Protein AF-A0A7V9DSR6-F1 (afdb_monomer_lite)

Secondary structure (DSSP, 8-state):
-----S--EEEE--HHHHHHHS-GGGGGGHHHHHHHHHHH-HHHH-SEEEE-SSTTS-EEEE--

Radius of gyration: 13.12 Å; chains: 1; bounding box: 32×16×34 Å

Sequence (64 aa):
RDLPFDLTVHVSVGAAALARRTPQDEHWTLPAFGRYVDEVDPAGIADVVIRTDDQQHPALLSRL

Structure (mmCIF, N/CA/C/O backbone):
data_AF-A0A7V9DSR6-F1
#
_entry.id   AF-A0A7V9DSR6-F1
#
loop_
_atom_site.group_PDB
_atom_site.id
_atom_site.type_symbol
_atom_site.label_atom_id
_atom_site.label_alt_id
_atom_site.label_comp_id
_atom_site.label_asym_id
_atom_site.label_entity_id
_atom_site.label_seq_id
_atom_site.pdbx_PDB_ins_code
_atom_site.Cartn_x
_atom_site.Cartn_y
_atom_site.Cartn_z
_atom_site.occupancy
_atom_site.B_iso_or_equiv
_atom_site.auth_seq_id
_atom_site.auth_comp_id
_atom_site.auth_asym_id
_atom_site.auth_atom_id
_atom_site.pdbx_PDB_model_num
ATOM 1 N N . ARG A 1 1 ? 3.133 3.841 -18.885 1.00 48.97 1 ARG A N 1
ATOM 2 C CA . ARG A 1 1 ? 3.970 4.945 -19.422 1.00 48.97 1 ARG A CA 1
ATOM 3 C C . ARG A 1 1 ? 4.718 5.473 -18.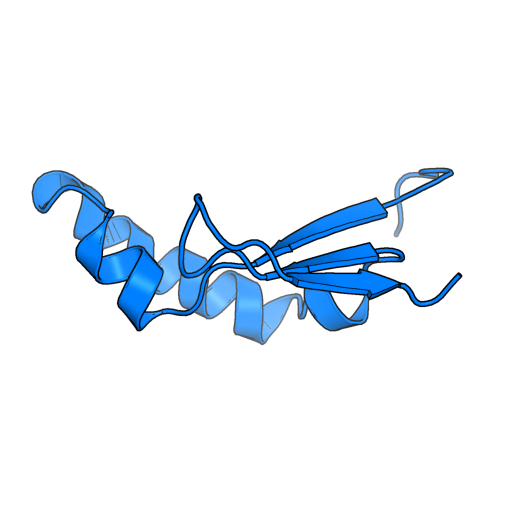218 1.00 48.97 1 ARG A C 1
ATOM 5 O O . ARG A 1 1 ? 4.143 6.246 -17.463 1.00 48.97 1 ARG A O 1
ATOM 12 N N . ASP A 1 2 ? 5.903 4.929 -17.989 1.00 63.78 2 ASP A N 1
ATOM 13 C CA . ASP A 1 2 ? 6.624 5.089 -16.732 1.00 63.78 2 ASP A CA 1
ATOM 14 C C . ASP A 1 2 ? 7.343 6.435 -16.673 1.00 63.78 2 ASP A C 1
ATOM 16 O O . ASP A 1 2 ? 7.848 6.939 -17.679 1.00 63.78 2 ASP A O 1
ATOM 20 N N . LEU A 1 3 ? 7.339 7.034 -15.485 1.00 62.75 3 LEU A N 1
ATOM 21 C CA . LEU A 1 3 ? 8.288 8.081 -15.125 1.00 62.75 3 LEU A CA 1
ATOM 22 C C . LEU A 1 3 ? 9.660 7.398 -14.984 1.00 62.75 3 LEU A C 1
ATOM 24 O O . LEU A 1 3 ? 9.719 6.343 -14.350 1.00 62.75 3 LEU A O 1
ATOM 28 N N . PRO A 1 4 ? 10.744 7.934 -15.574 1.00 76.50 4 PRO A N 1
ATOM 29 C CA . PRO A 1 4 ? 12.061 7.317 -15.482 1.00 76.50 4 PRO A CA 1
ATOM 30 C C . PRO A 1 4 ? 12.602 7.502 -14.062 1.00 76.50 4 PRO A C 1
ATOM 32 O O . PRO A 1 4 ? 13.230 8.511 -13.750 1.00 76.50 4 PRO A O 1
ATOM 35 N N . PHE A 1 5 ? 12.297 6.549 -13.189 1.00 83.81 5 PHE A N 1
ATOM 36 C CA . PHE A 1 5 ? 12.916 6.430 -11.880 1.00 83.81 5 PHE A CA 1
ATOM 37 C C . PHE A 1 5 ? 14.065 5.434 -11.982 1.00 83.81 5 PHE A C 1
ATOM 39 O O . PHE A 1 5 ? 13.876 4.327 -12.477 1.00 83.81 5 PHE A O 1
ATOM 46 N N . ASP A 1 6 ? 15.241 5.819 -11.490 1.00 91.19 6 ASP A N 1
ATOM 47 C CA . ASP A 1 6 ? 16.404 4.925 -11.429 1.00 91.19 6 ASP A CA 1
ATOM 48 C C . ASP A 1 6 ? 16.242 3.820 -10.364 1.00 91.19 6 ASP A C 1
ATOM 50 O O . ASP A 1 6 ? 16.976 2.835 -10.375 1.00 91.19 6 ASP A O 1
ATOM 54 N N . LEU A 1 7 ? 15.300 3.998 -9.426 1.00 91.69 7 LEU A N 1
ATOM 55 C CA . LEU A 1 7 ? 14.957 3.047 -8.370 1.00 91.69 7 LEU A CA 1
ATOM 56 C C . LEU A 1 7 ? 13.519 3.272 -7.887 1.00 91.69 7 LEU A C 1
ATOM 58 O O . LEU A 1 7 ? 13.115 4.405 -7.608 1.00 91.69 7 LEU A O 1
ATOM 62 N N . THR A 1 8 ? 12.781 2.186 -7.687 1.00 93.19 8 THR A N 1
ATOM 63 C CA . THR A 1 8 ? 11.434 2.183 -7.113 1.00 93.19 8 THR A CA 1
ATOM 64 C C . THR A 1 8 ? 11.370 1.343 -5.837 1.00 93.19 8 THR A C 1
ATOM 66 O O . THR A 1 8 ? 11.861 0.216 -5.767 1.00 93.19 8 THR A O 1
ATOM 69 N N . VAL A 1 9 ? 10.746 1.904 -4.798 1.00 95.38 9 VAL A N 1
ATOM 70 C CA . VAL A 1 9 ? 10.564 1.234 -3.505 1.00 95.38 9 VAL A CA 1
ATOM 71 C C . VAL A 1 9 ? 9.085 1.213 -3.158 1.00 95.38 9 VAL A C 1
ATOM 73 O O . VAL A 1 9 ? 8.453 2.265 -3.048 1.00 95.38 9 VAL A O 1
ATOM 76 N N . HIS A 1 10 ? 8.543 0.020 -2.930 1.00 96.00 10 HIS A N 1
ATOM 77 C CA . HIS A 1 10 ? 7.192 -0.153 -2.417 1.00 96.00 10 HIS A CA 1
ATOM 78 C C . HIS A 1 10 ? 7.215 -0.605 -0.953 1.00 96.00 10 HIS A C 1
ATOM 80 O O . HIS A 1 10 ? 7.695 -1.690 -0.620 1.00 96.00 10 HIS A O 1
ATOM 86 N N . VAL A 1 11 ? 6.654 0.218 -0.066 1.00 96.00 11 VAL A N 1
ATOM 87 C CA . VAL A 1 11 ? 6.415 -0.164 1.330 1.00 96.00 11 VAL A CA 1
ATOM 88 C C . VAL A 1 11 ? 5.020 -0.764 1.433 1.00 96.00 11 VAL A C 1
ATOM 90 O O . VAL A 1 11 ? 4.012 -0.069 1.330 1.00 96.00 11 VAL A O 1
ATOM 93 N N . SER A 1 12 ? 4.977 -2.070 1.639 1.00 96.56 12 SER A N 1
ATOM 94 C CA . SER A 1 12 ? 3.751 -2.848 1.740 1.00 96.56 12 SER A CA 1
ATOM 95 C C . SER A 1 12 ? 3.337 -3.061 3.194 1.00 96.56 12 SER A C 1
ATOM 97 O O . SER A 1 12 ? 4.148 -3.372 4.072 1.00 96.56 12 SER A O 1
ATOM 99 N N . VAL A 1 13 ? 2.037 -2.933 3.435 1.00 96.44 13 VAL A N 1
ATOM 100 C CA . VAL A 1 13 ? 1.385 -3.249 4.705 1.00 96.44 13 VAL A CA 1
ATOM 101 C C . VAL A 1 13 ? 0.188 -4.135 4.387 1.00 96.44 13 VAL A C 1
ATOM 103 O O . VAL A 1 13 ? -0.662 -3.775 3.576 1.00 96.44 13 VAL A O 1
ATOM 106 N N . GLY A 1 14 ? 0.115 -5.303 5.010 1.00 95.56 14 GLY A N 1
ATOM 107 C CA . GLY A 1 14 ? -0.983 -6.243 4.855 1.00 95.56 14 GLY A CA 1
ATOM 108 C C . GLY A 1 14 ? -2.297 -5.663 5.373 1.00 95.56 14 GLY A C 1
ATOM 109 O O . GLY A 1 14 ? -2.319 -4.915 6.351 1.00 95.56 14 GLY A O 1
ATOM 110 N N . ALA A 1 15 ? -3.412 -6.058 4.754 1.00 95.88 15 ALA A N 1
ATOM 111 C CA . ALA A 1 15 ? -4.738 -5.495 5.025 1.00 95.88 15 ALA A CA 1
ATOM 112 C C . ALA A 1 15 ? -5.109 -5.479 6.519 1.00 95.88 15 ALA A C 1
ATOM 114 O O . ALA A 1 15 ? -5.617 -4.484 7.030 1.00 95.88 15 ALA A O 1
ATOM 115 N N . ALA A 1 16 ? -4.794 -6.552 7.250 1.00 96.50 16 ALA A N 1
ATOM 116 C CA . ALA A 1 16 ? -5.070 -6.631 8.681 1.00 96.50 16 ALA A CA 1
ATOM 117 C C . ALA A 1 16 ? -4.198 -5.670 9.513 1.00 96.50 16 ALA A C 1
ATOM 119 O O . ALA A 1 16 ? -4.673 -5.099 10.493 1.00 96.50 16 ALA A O 1
ATOM 120 N N . ALA A 1 17 ? -2.926 -5.486 9.143 1.00 96.50 17 ALA A N 1
ATOM 121 C CA . ALA A 1 17 ? -2.034 -4.540 9.811 1.00 96.50 17 ALA A CA 1
ATOM 122 C C . ALA A 1 17 ? -2.418 -3.088 9.498 1.00 96.50 17 ALA A C 1
ATOM 124 O O . ALA A 1 17 ? -2.354 -2.238 10.383 1.00 96.50 17 ALA A O 1
ATOM 125 N N . LE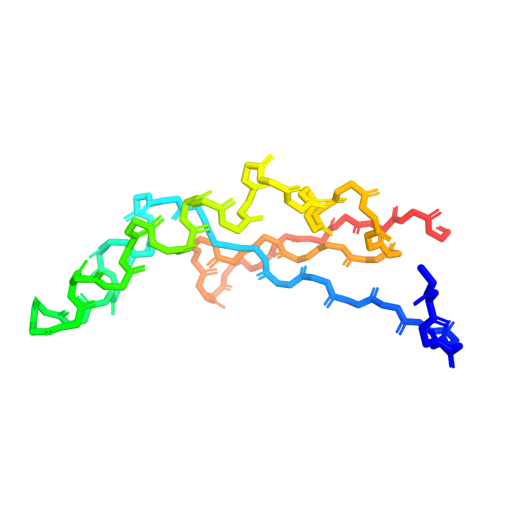U A 1 18 ? -2.870 -2.825 8.270 1.00 96.00 18 LEU A N 1
ATOM 126 C C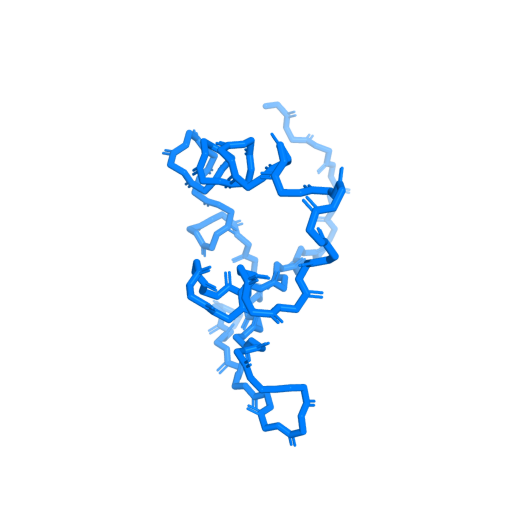A . LEU A 1 18 ? -3.388 -1.528 7.857 1.00 96.00 18 LEU A CA 1
ATOM 127 C C . LEU A 1 18 ? -4.654 -1.178 8.651 1.00 96.00 18 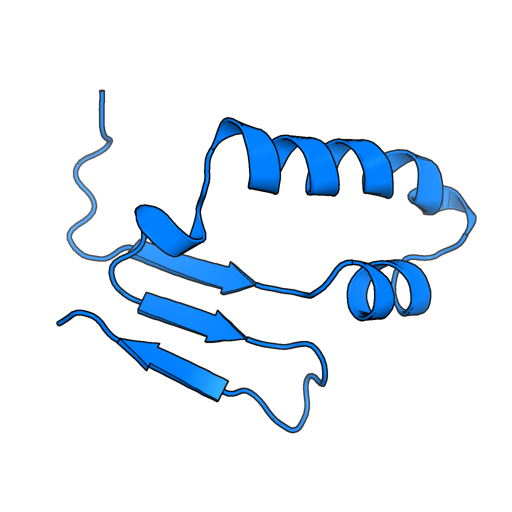LEU A C 1
ATOM 129 O O . LEU A 1 18 ? -4.666 -0.177 9.355 1.00 96.00 18 LEU A O 1
ATOM 133 N N . ALA A 1 19 ? -5.654 -2.064 8.669 1.00 96.88 19 ALA A N 1
ATOM 134 C CA . ALA A 1 19 ? -6.910 -1.847 9.391 1.00 96.88 19 ALA A CA 1
ATOM 135 C C . ALA A 1 19 ? -6.722 -1.598 10.899 1.00 96.88 19 ALA A C 1
ATOM 137 O O . ALA A 1 19 ? -7.415 -0.763 11.474 1.00 96.88 19 ALA A O 1
ATOM 138 N N . ARG A 1 20 ? -5.771 -2.291 11.546 1.00 96.12 20 ARG A N 1
ATOM 139 C CA . ARG A 1 20 ? -5.457 -2.078 12.972 1.00 96.12 20 ARG A CA 1
ATOM 140 C C . ARG A 1 20 ? -4.799 -0.728 13.262 1.00 96.12 20 ARG A C 1
ATOM 142 O O . ARG A 1 20 ? -4.863 -0.280 14.402 1.00 96.12 20 ARG A O 1
ATOM 149 N N . ARG A 1 21 ? -4.119 -0.125 12.282 1.00 93.25 21 ARG A N 1
ATOM 150 C CA . ARG A 1 21 ? -3.349 1.119 12.458 1.00 93.25 21 ARG A CA 1
ATOM 151 C C . ARG A 1 21 ? -4.038 2.357 11.895 1.00 93.25 21 ARG A C 1
ATOM 153 O O . ARG A 1 21 ? -3.650 3.458 12.264 1.00 93.25 21 ARG A O 1
ATOM 160 N N . THR A 1 22 ? -5.037 2.194 11.035 1.00 95.94 22 THR A N 1
ATOM 161 C CA . THR A 1 22 ? -5.836 3.306 10.517 1.00 95.94 22 THR A CA 1
ATOM 162 C C . THR A 1 22 ? -6.861 3.753 11.571 1.00 95.94 22 THR A C 1
ATOM 164 O O . THR A 1 22 ? -7.617 2.904 12.061 1.00 95.94 22 THR A O 1
ATOM 167 N N . PRO A 1 23 ? -6.915 5.051 11.930 1.00 97.75 23 PRO A N 1
ATOM 168 C CA . PRO A 1 23 ? -7.981 5.615 12.758 1.00 97.75 23 PRO A CA 1
ATOM 169 C C . PRO A 1 23 ? -9.371 5.288 12.202 1.00 97.75 23 PRO A C 1
ATOM 171 O O . PRO A 1 23 ? -9.560 5.219 10.990 1.00 97.75 23 PRO A O 1
ATOM 174 N N . GLN A 1 24 ? -10.358 5.069 13.073 1.00 97.44 24 GLN A N 1
ATOM 175 C CA . GLN A 1 24 ? -11.688 4.604 12.654 1.00 97.44 24 GLN A CA 1
ATOM 176 C C . GLN A 1 24 ? -12.379 5.564 11.669 1.00 97.44 24 GLN A C 1
ATOM 178 O O . GLN A 1 24 ? -13.040 5.121 10.731 1.00 97.44 24 GLN A O 1
ATOM 183 N N . ASP A 1 25 ? -12.214 6.869 11.861 1.00 98.12 25 ASP A N 1
ATOM 184 C CA . ASP A 1 25 ? -12.717 7.928 10.984 1.00 98.12 25 ASP A CA 1
ATOM 185 C C . ASP A 1 25 ? -12.041 7.953 9.603 1.00 98.12 25 ASP A C 1
ATOM 187 O O . ASP A 1 25 ? -12.597 8.512 8.660 1.00 98.12 25 ASP A O 1
ATOM 191 N N . GLU A 1 26 ? -10.906 7.271 9.441 1.00 98.25 26 GLU A N 1
ATOM 192 C CA . GLU A 1 26 ? -10.196 7.091 8.173 1.00 98.25 26 GLU A CA 1
ATOM 193 C C . GLU A 1 26 ? -10.433 5.712 7.527 1.00 98.25 26 GLU A C 1
ATOM 195 O O . GLU A 1 26 ? -9.942 5.456 6.426 1.00 98.25 26 GLU A O 1
ATOM 200 N N . HIS A 1 27 ? -11.210 4.804 8.138 1.00 98.06 27 HIS A N 1
ATOM 201 C CA . HIS A 1 27 ? -11.431 3.441 7.604 1.00 98.06 27 HIS A CA 1
ATOM 202 C C . HIS A 1 27 ? -12.075 3.414 6.215 1.00 98.06 27 HIS A C 1
ATOM 204 O O . HIS A 1 27 ? -11.908 2.441 5.478 1.00 98.06 27 HIS A O 1
ATOM 210 N N . TRP A 1 28 ? -12.749 4.493 5.815 1.00 97.50 28 TRP A N 1
ATOM 211 C CA . TRP A 1 28 ? -13.275 4.662 4.458 1.00 97.50 28 TRP A CA 1
ATOM 212 C C . TRP A 1 28 ? -12.185 4.581 3.372 1.00 97.50 28 TRP A C 1
ATOM 214 O O . TRP A 1 28 ? -12.501 4.312 2.214 1.00 97.50 28 TRP A O 1
ATOM 224 N N . THR A 1 29 ? -10.910 4.772 3.731 1.00 97.62 29 THR A N 1
ATOM 225 C CA . THR A 1 29 ? -9.756 4.662 2.824 1.00 97.62 29 THR A CA 1
ATOM 226 C C . THR A 1 29 ? -9.321 3.218 2.560 1.00 97.62 29 THR A C 1
ATOM 228 O O . THR A 1 29 ? -8.736 2.941 1.512 1.00 97.62 29 THR A O 1
ATOM 231 N N . LEU A 1 30 ? -9.625 2.271 3.457 1.00 97.94 30 LEU A N 1
ATOM 232 C CA . LEU A 1 30 ? -9.154 0.880 3.363 1.00 97.94 30 LEU A CA 1
ATOM 233 C C . LEU A 1 30 ? -9.545 0.189 2.043 1.00 97.94 30 LEU A C 1
ATOM 235 O O . LEU A 1 30 ? -8.682 -0.461 1.447 1.00 97.94 30 LEU A O 1
ATOM 239 N N . PRO A 1 31 ? -10.775 0.359 1.508 1.00 97.81 31 PRO A N 1
ATOM 240 C CA . PRO A 1 31 ? -11.124 -0.186 0.198 1.00 97.81 31 PRO A CA 1
ATOM 241 C C . PRO A 1 31 ? -10.298 0.405 -0.953 1.00 97.81 31 PRO A C 1
ATOM 243 O O . PRO A 1 31 ? -10.047 -0.288 -1.935 1.00 97.81 31 PRO A O 1
ATOM 246 N N . ALA A 1 32 ? -9.869 1.668 -0.855 1.00 97.44 32 ALA A N 1
ATOM 247 C CA . ALA A 1 32 ? -9.021 2.287 -1.872 1.00 97.44 32 ALA A CA 1
ATOM 248 C C . ALA A 1 32 ? -7.605 1.690 -1.860 1.00 97.44 32 ALA A C 1
ATOM 250 O O . ALA A 1 32 ? -7.056 1.425 -2.926 1.00 97.44 32 ALA A O 1
ATOM 251 N N . PHE A 1 33 ? -7.049 1.400 -0.677 1.00 96.50 33 PHE A N 1
ATOM 252 C CA . PHE A 1 33 ? -5.775 0.682 -0.557 1.00 96.50 33 PHE A CA 1
ATOM 253 C C . PHE A 1 33 ? -5.855 -0.745 -1.106 1.00 96.50 33 PHE A C 1
ATOM 255 O O . PHE A 1 33 ? -4.955 -1.157 -1.832 1.00 96.50 33 PHE A O 1
ATOM 262 N N . GLY A 1 34 ? -6.933 -1.479 -0.803 1.00 96.75 34 GLY A N 1
ATOM 263 C CA . GLY A 1 34 ? -7.158 -2.817 -1.362 1.00 96.75 34 GLY A CA 1
ATOM 264 C C . GLY A 1 34 ? -7.205 -2.790 -2.889 1.00 96.75 34 GLY A C 1
ATOM 265 O O . GLY A 1 34 ? -6.440 -3.487 -3.544 1.00 96.75 34 GLY A O 1
ATOM 266 N N . ARG A 1 35 ? -8.007 -1.878 -3.453 1.00 97.38 35 ARG A N 1
ATOM 267 C CA . ARG A 1 35 ? -8.103 -1.689 -4.904 1.00 97.38 35 ARG A CA 1
ATOM 268 C C . ARG A 1 35 ? -6.760 -1.333 -5.542 1.00 97.38 35 ARG A C 1
ATOM 270 O O . ARG A 1 35 ? -6.436 -1.867 -6.589 1.00 97.38 35 ARG A O 1
ATOM 277 N N . TYR A 1 36 ? -5.971 -0.463 -4.913 1.00 95.94 36 TYR A N 1
ATOM 278 C CA . TYR A 1 36 ? -4.634 -0.120 -5.403 1.00 95.94 36 TYR A CA 1
ATOM 279 C C . TYR A 1 36 ? -3.717 -1.346 -5.490 1.00 95.94 36 TYR A C 1
ATOM 281 O O . TYR A 1 36 ? -3.031 -1.516 -6.494 1.00 95.94 36 TYR A O 1
ATOM 289 N N . VAL A 1 37 ? -3.721 -2.211 -4.472 1.00 96.00 37 VAL A N 1
ATOM 290 C CA . VAL A 1 37 ? -2.933 -3.452 -4.495 1.00 96.00 37 VAL A CA 1
ATOM 291 C C . VAL A 1 37 ? -3.396 -4.367 -5.628 1.00 96.00 37 VAL A C 1
ATOM 293 O O . VAL A 1 37 ? -2.555 -4.861 -6.373 1.00 96.00 37 VAL A O 1
ATOM 296 N N . ASP A 1 38 ? -4.708 -4.541 -5.786 1.00 96.44 38 ASP A N 1
ATOM 297 C CA . ASP A 1 38 ? -5.286 -5.453 -6.777 1.00 96.44 38 ASP A CA 1
ATOM 298 C C . ASP A 1 38 ? -5.120 -4.955 -8.223 1.00 96.44 38 ASP A C 1
ATOM 300 O O . ASP A 1 38 ? -4.862 -5.745 -9.129 1.00 96.44 38 ASP A O 1
ATOM 304 N N . GLU A 1 39 ? -5.277 -3.651 -8.459 1.00 97.81 39 GLU A N 1
ATOM 305 C CA . GLU A 1 39 ? -5.266 -3.069 -9.806 1.00 97.81 39 GLU A CA 1
ATOM 306 C C . GLU A 1 39 ? -3.862 -2.706 -10.297 1.00 97.81 39 GLU A C 1
ATOM 308 O O . GLU A 1 39 ? -3.619 -2.721 -11.504 1.00 97.81 39 GLU A O 1
ATOM 313 N N . VAL A 1 40 ? -2.945 -2.347 -9.392 1.00 96.31 40 VAL A N 1
ATOM 314 C CA . VAL A 1 40 ? -1.605 -1.858 -9.761 1.00 96.31 40 VAL A CA 1
ATOM 315 C C . VAL A 1 40 ? -0.519 -2.910 -9.544 1.00 96.31 40 VAL A C 1
ATOM 317 O O . VAL A 1 40 ? 0.510 -2.837 -10.209 1.00 96.31 40 VAL A O 1
ATOM 320 N N . ASP A 1 41 ? -0.726 -3.870 -8.636 1.00 95.50 41 ASP A N 1
ATOM 321 C CA . ASP A 1 41 ? 0.305 -4.808 -8.167 1.00 95.50 41 ASP A CA 1
ATOM 322 C C . ASP A 1 41 ? 1.659 -4.111 -7.898 1.00 95.50 41 ASP A C 1
ATOM 324 O O . ASP A 1 41 ? 2.679 -4.390 -8.538 1.00 95.50 41 ASP A O 1
ATOM 328 N N . PRO A 1 42 ? 1.702 -3.159 -6.946 1.00 95.00 42 PRO A N 1
ATOM 329 C CA . PRO A 1 42 ? 2.897 -2.356 -6.698 1.00 95.00 42 PRO A CA 1
ATOM 330 C C . PRO A 1 42 ? 4.098 -3.189 -6.222 1.00 95.00 42 PRO A C 1
ATOM 332 O O . PRO A 1 42 ? 5.244 -2.794 -6.426 1.00 95.00 42 PRO A O 1
ATOM 335 N N . ALA A 1 43 ? 3.857 -4.352 -5.607 1.00 94.81 43 ALA A N 1
ATOM 336 C CA . ALA A 1 43 ? 4.911 -5.287 -5.221 1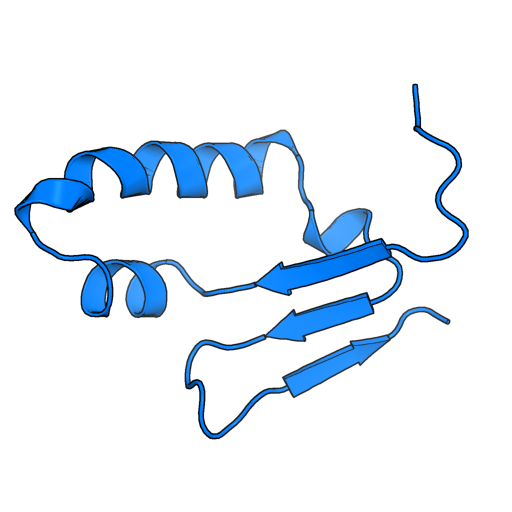.00 94.81 43 ALA A CA 1
ATOM 337 C C . ALA A 1 43 ? 5.477 -6.063 -6.426 1.00 94.81 43 ALA A C 1
ATOM 339 O O . ALA A 1 43 ? 6.648 -6.451 -6.418 1.00 94.81 43 ALA A O 1
ATOM 340 N N . GLY A 1 44 ? 4.664 -6.291 -7.460 1.00 93.88 44 GLY A N 1
ATOM 341 C CA . GLY A 1 44 ? 5.092 -6.878 -8.723 1.00 93.88 44 GLY A CA 1
ATOM 342 C C . GLY A 1 44 ? 6.021 -5.966 -9.519 1.00 93.88 44 GLY A C 1
ATOM 343 O O . GLY A 1 44 ? 7.000 -6.460 -10.080 1.00 93.88 44 GLY A O 1
ATOM 344 N N . ILE A 1 45 ? 5.757 -4.656 -9.521 1.00 92.81 45 ILE A N 1
ATOM 345 C CA . ILE A 1 45 ? 6.466 -3.684 -10.372 1.00 92.81 45 ILE A CA 1
ATOM 346 C C . ILE A 1 45 ? 7.642 -2.956 -9.702 1.00 92.81 45 ILE A C 1
ATOM 348 O O . ILE A 1 45 ? 8.438 -2.355 -10.414 1.00 92.81 45 ILE A O 1
ATOM 352 N N . ALA A 1 46 ? 7.768 -2.984 -8.371 1.00 93.94 46 ALA A N 1
ATOM 353 C CA . ALA A 1 46 ? 8.867 -2.312 -7.675 1.00 93.94 46 ALA A CA 1
ATOM 354 C C . ALA A 1 46 ? 10.187 -3.107 -7.722 1.00 93.94 46 ALA A C 1
ATOM 356 O O . ALA A 1 46 ? 10.190 -4.340 -7.644 1.00 93.94 46 ALA A O 1
ATOM 357 N N . ASP A 1 47 ? 11.315 -2.392 -7.752 1.00 94.12 47 ASP A N 1
ATOM 358 C CA . ASP A 1 47 ? 12.663 -2.976 -7.643 1.00 94.12 47 ASP A CA 1
ATOM 359 C C . ASP A 1 47 ? 12.912 -3.546 -6.239 1.00 94.12 47 ASP A C 1
ATOM 361 O O . ASP A 1 47 ? 13.547 -4.592 -6.062 1.00 94.12 47 ASP A O 1
ATOM 365 N N . VAL A 1 48 ? 12.379 -2.850 -5.229 1.00 96.38 48 VAL A N 1
ATOM 366 C CA . VAL A 1 48 ? 12.496 -3.202 -3.815 1.00 96.38 48 VAL A CA 1
ATOM 367 C C . VAL A 1 48 ? 11.132 -3.153 -3.137 1.00 96.38 48 VAL A C 1
ATOM 369 O O . VAL A 1 48 ? 10.402 -2.165 -3.231 1.00 96.38 48 VAL A O 1
ATOM 372 N N . VAL A 1 49 ? 10.815 -4.199 -2.375 1.00 97.12 49 VAL A N 1
ATOM 373 C CA . VAL A 1 49 ? 9.614 -4.280 -1.543 1.00 97.12 49 VAL A CA 1
ATOM 374 C C . VAL A 1 49 ? 10.008 -4.409 -0.079 1.00 97.12 49 VAL A C 1
ATOM 376 O O . VAL A 1 49 ? 10.790 -5.279 0.303 1.00 97.12 49 VAL A O 1
ATOM 379 N N . ILE A 1 50 ? 9.419 -3.566 0.763 1.00 97.44 50 ILE A N 1
ATOM 380 C CA . ILE A 1 50 ? 9.564 -3.633 2.217 1.00 97.44 50 ILE A CA 1
ATOM 381 C C . ILE A 1 50 ? 8.212 -4.045 2.796 1.00 97.44 50 ILE A C 1
ATOM 383 O O . ILE A 1 50 ? 7.210 -3.362 2.593 1.00 97.44 50 ILE A O 1
ATOM 387 N N . ARG A 1 51 ? 8.151 -5.183 3.488 1.00 96.56 51 ARG A N 1
ATOM 388 C CA . ARG A 1 51 ? 6.976 -5.608 4.260 1.00 96.56 51 ARG A CA 1
ATOM 389 C C . ARG A 1 51 ? 7.068 -4.985 5.649 1.00 96.56 51 ARG A C 1
ATOM 391 O O . ARG A 1 51 ? 8.041 -5.233 6.358 1.00 96.56 51 ARG A O 1
ATOM 398 N N . THR A 1 52 ? 6.040 -4.246 6.054 1.00 96.56 52 THR A N 1
ATOM 399 C CA . THR A 1 52 ? 6.037 -3.498 7.323 1.00 96.56 52 THR A CA 1
ATOM 400 C C . THR A 1 52 ? 4.740 -3.721 8.103 1.00 96.56 52 THR A C 1
ATOM 402 O O . THR A 1 52 ? 4.098 -2.777 8.567 1.00 96.56 52 THR A O 1
ATOM 405 N N . ASP A 1 53 ? 4.312 -4.978 8.257 1.00 95.75 53 ASP A N 1
ATOM 406 C CA . ASP A 1 53 ? 3.142 -5.321 9.088 1.00 95.75 53 ASP A CA 1
ATOM 407 C C . ASP A 1 53 ? 3.375 -4.945 10.558 1.00 95.75 53 ASP A C 1
ATOM 409 O O . ASP A 1 53 ? 2.462 -4.461 11.228 1.00 95.75 53 ASP A O 1
ATOM 413 N N . ASP A 1 54 ? 4.623 -5.038 11.013 1.00 93.50 54 ASP A N 1
ATOM 414 C CA . ASP A 1 54 ? 5.148 -4.447 12.241 1.00 93.50 54 ASP A CA 1
ATOM 415 C C . ASP A 1 54 ? 6.252 -3.439 11.873 1.00 93.50 54 ASP A C 1
ATOM 417 O O . ASP A 1 54 ? 7.178 -3.770 11.136 1.00 93.50 54 ASP A O 1
ATOM 421 N N . GLN A 1 55 ? 6.146 -2.199 12.365 1.00 88.69 55 GLN A N 1
ATOM 422 C CA . GLN A 1 55 ? 7.131 -1.145 12.086 1.00 88.69 55 GLN A CA 1
ATOM 423 C C . GLN A 1 55 ? 8.488 -1.421 12.741 1.00 88.69 55 GLN A C 1
ATOM 425 O O . GLN A 1 55 ? 9.501 -0.920 12.261 1.00 88.69 55 GLN A O 1
ATOM 430 N N . GLN A 1 56 ? 8.522 -2.214 13.817 1.00 93.94 56 GLN A N 1
ATOM 431 C CA . GLN A 1 56 ? 9.767 -2.571 14.498 1.00 93.94 56 GLN A CA 1
ATOM 432 C C . GLN A 1 56 ? 10.488 -3.753 13.839 1.00 93.94 56 GLN A C 1
ATOM 434 O O . GLN A 1 56 ? 11.673 -3.955 14.090 1.00 93.94 56 GLN A O 1
ATOM 439 N N . HIS A 1 57 ? 9.801 -4.507 12.976 1.00 94.38 57 HIS A N 1
ATOM 440 C CA . HIS A 1 57 ? 10.323 -5.727 12.359 1.00 94.38 57 HIS A CA 1
ATOM 441 C C . HIS A 1 57 ? 10.082 -5.734 10.838 1.00 94.38 57 HIS A C 1
ATOM 443 O O . HIS A 1 57 ? 9.293 -6.543 10.340 1.00 94.38 57 HIS A O 1
ATOM 449 N N . PRO A 1 58 ? 10.732 -4.832 10.078 1.00 95.19 58 PRO A N 1
ATOM 450 C CA . PRO A 1 58 ? 10.591 -4.803 8.629 1.00 95.19 58 PRO A CA 1
ATOM 451 C C . PRO A 1 58 ? 1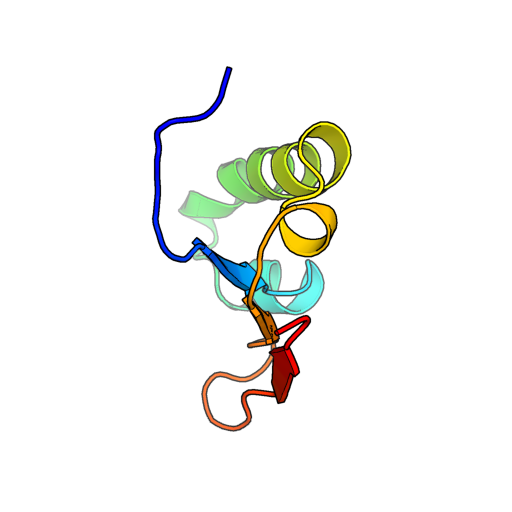1.270 -6.014 7.976 1.00 95.19 58 PRO A C 1
ATOM 453 O O . PRO A 1 58 ? 12.334 -6.459 8.411 1.00 95.19 58 PRO A O 1
ATOM 456 N N . ALA A 1 59 ? 10.689 -6.505 6.881 1.00 96.25 59 ALA A N 1
ATOM 457 C CA . ALA A 1 59 ? 11.306 -7.518 6.026 1.00 96.25 59 ALA A CA 1
ATOM 458 C C . ALA A 1 59 ? 11.542 -6.968 4.615 1.00 96.25 59 ALA A C 1
ATOM 460 O O . ALA A 1 59 ? 10.673 -6.311 4.041 1.00 96.25 59 ALA A O 1
ATOM 461 N N . LEU A 1 60 ? 12.721 -7.250 4.060 1.00 95.38 60 LEU A N 1
ATOM 462 C CA . LEU A 1 60 ? 13.166 -6.766 2.755 1.00 95.38 60 LEU A CA 1
ATOM 463 C C . LEU A 1 60 ? 13.068 -7.872 1.699 1.00 95.38 60 LEU A C 1
ATOM 465 O O . LEU A 1 60 ? 13.547 -8.984 1.916 1.00 95.38 60 LEU A O 1
ATOM 469 N N . LEU A 1 61 ? 12.520 -7.532 0.534 1.00 91.62 61 LEU A N 1
ATOM 470 C CA . LEU A 1 61 ? 12.609 -8.307 -0.698 1.00 91.62 61 LEU A CA 1
ATOM 471 C C . LEU A 1 61 ? 13.205 -7.409 -1.790 1.00 91.62 61 LEU A C 1
ATOM 473 O O . LEU A 1 61 ? 12.634 -6.372 -2.116 1.00 91.62 61 LEU A O 1
ATOM 477 N N . SER A 1 62 ? 14.351 -7.804 -2.342 1.00 88.00 62 SER A N 1
ATOM 478 C CA . SER A 1 62 ? 15.035 -7.088 -3.426 1.00 88.00 62 SER A CA 1
ATOM 479 C C . SER A 1 62 ? 15.051 -7.945 -4.682 1.00 88.00 62 SER A C 1
ATOM 481 O O . SER A 1 62 ? 15.283 -9.153 -4.590 1.00 88.00 62 SER A O 1
ATOM 483 N N . ARG A 1 63 ? 14.809 -7.321 -5.839 1.00 75.75 63 ARG A N 1
ATOM 484 C CA . ARG A 1 63 ? 14.914 -7.956 -7.161 1.00 75.75 63 ARG A CA 1
ATOM 485 C C . ARG A 1 63 ? 16.149 -7.495 -7.957 1.00 75.75 63 ARG A C 1
ATOM 487 O O . ARG A 1 63 ? 16.361 -7.993 -9.059 1.00 75.75 63 ARG A O 1
ATOM 494 N N . LEU A 1 64 ? 16.934 -6.577 -7.382 1.00 71.38 64 LEU A N 1
ATOM 495 C CA . LEU A 1 64 ? 18.264 -6.166 -7.850 1.00 71.38 64 LEU A CA 1
ATOM 496 C C . LEU A 1 64 ? 19.317 -7.258 -7.629 1.00 71.38 64 LEU A C 1
ATOM 498 O O . LEU A 1 64 ? 19.216 -7.953 -6.589 1.00 71.38 64 LEU A O 1
#

pLDDT: mean 92.65, std 9.24, range [48.97, 98.25]

Foldseek 3Di:
DDDDDPFFEAEDADLVLCCVPDDPVRVVCSVVVVCCCVVPVSVVPGQKYWYPSPVVDIDIDGPD